Protein AF-A0AAV2ZJ14-F1 (afdb_monomer_lite)

Sequence (83 aa):
MRPRGVGTVLTSKQEASLVSWVNDLRVEGLPISTTMLQLKAQEVAAAAGIPPGRFTASQSWRDGFLKRNRLSFRARTHQGQMM

Foldseek 3Di:
DDDDDPLPLDDPVLLVVLLVVVVVCVVVVHQDDPVNSQVSSVVSSVVVVNDPPNHRCDPVSVVVSCVVSVHDSDDPPPPPDDD

Secondary structure (DSSP, 8-state):
---TTS---S-HHHHHHHHHHHHHHHHTT----HHHHHHHHHHHHHHTTPPBTTB---HHHHHHHHHHTT-------------

Organism: NCBI:txid4803

pLDDT: mean 76.71, std 15.02, range [39.5, 90.94]

Radius of gyration: 14.72 Å; chains: 1; bounding box: 42×21×47 Å

InterPro domains:
  IPR006600 HTH CenpB-type DNA-binding domain [PF03221] (12-74)
  IPR006600 HTH CenpB-type DNA-binding domain [PS51253] (2-75)
  IPR006600 HTH CenpB-type DNA-binding domain [SM00674] (8-75)
  IPR009057 Homedomain-like superfamily [SSF46689] (9-69)
  IPR050863 Centromere and Transposable Element-Derived Protein [PTHR19303] (10-77)

Structure (mmCIF, N/CA/C/O backbone):
data_AF-A0AAV2ZJ14-F1
#
_entry.id   AF-A0AAV2ZJ14-F1
#
loop_
_atom_site.group_PDB
_atom_site.id
_atom_site.type_symbol
_atom_site.label_atom_id
_atom_site.label_alt_id
_atom_site.label_comp_id
_atom_site.label_asym_id
_atom_site.label_entity_id
_atom_site.label_seq_id
_atom_site.pdbx_PDB_ins_code
_atom_site.Cartn_x
_atom_site.Cartn_y
_atom_site.Cartn_z
_atom_site.occupancy
_atom_site.B_iso_or_equiv
_atom_site.auth_seq_id
_atom_site.auth_comp_id
_atom_site.auth_asym_id
_atom_site.auth_atom_id
_atom_site.pdbx_PDB_model_num
ATOM 1 N N . MET A 1 1 ? 12.276 2.315 21.228 1.00 39.88 1 MET A N 1
A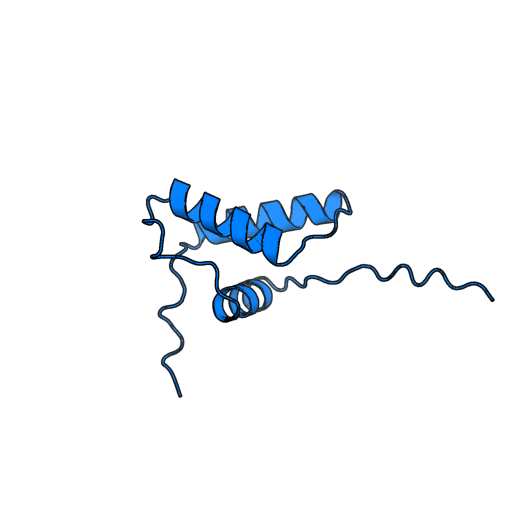TOM 2 C CA . MET A 1 1 ? 11.925 1.241 20.268 1.00 39.88 1 MET A CA 1
ATOM 3 C C . MET A 1 1 ? 10.405 1.081 20.296 1.00 39.88 1 MET A C 1
ATOM 5 O O . MET A 1 1 ? 9.878 0.756 21.347 1.00 39.88 1 MET A O 1
ATOM 9 N N . ARG A 1 2 ? 9.675 1.447 19.230 1.00 48.19 2 ARG A N 1
ATOM 10 C CA . ARG A 1 2 ? 8.198 1.359 19.205 1.00 48.19 2 ARG A CA 1
ATOM 11 C C . ARG A 1 2 ? 7.774 -0.055 18.789 1.00 48.19 2 ARG A C 1
ATOM 13 O O . ARG A 1 2 ? 8.423 -0.599 17.890 1.00 48.19 2 ARG A O 1
ATOM 20 N N . PRO A 1 3 ? 6.738 -0.654 19.403 1.00 39.50 3 PRO A N 1
ATOM 21 C CA . PRO A 1 3 ? 6.324 -2.009 19.075 1.00 39.50 3 PRO A CA 1
ATOM 22 C C . PRO A 1 3 ? 5.944 -2.085 17.597 1.00 39.50 3 PRO A C 1
ATOM 24 O O . PRO A 1 3 ? 5.128 -1.328 17.067 1.00 39.50 3 PRO A O 1
ATOM 27 N N . ARG A 1 4 ? 6.631 -2.995 16.922 1.00 47.31 4 ARG A N 1
ATOM 28 C CA . ARG A 1 4 ? 6.527 -3.299 15.505 1.00 47.31 4 ARG A CA 1
ATOM 29 C C . ARG A 1 4 ? 5.255 -4.131 15.325 1.00 47.31 4 ARG A C 1
ATOM 31 O O . ARG A 1 4 ? 5.329 -5.341 15.452 1.00 47.31 4 ARG A O 1
ATOM 38 N N . GLY A 1 5 ? 4.087 -3.512 15.121 1.00 44.50 5 GLY A N 1
ATOM 39 C CA . GLY A 1 5 ? 2.880 -4.341 14.957 1.00 44.50 5 GLY A CA 1
ATOM 40 C C . GLY A 1 5 ? 1.484 -3.721 14.901 1.00 44.50 5 GLY A C 1
ATOM 41 O O . GLY A 1 5 ? 0.559 -4.463 14.616 1.00 44.50 5 GLY A O 1
ATOM 42 N N . VAL A 1 6 ? 1.275 -2.415 15.109 1.00 43.91 6 VAL A N 1
ATOM 43 C CA . VAL A 1 6 ? -0.096 -1.826 15.066 1.00 43.91 6 VAL A CA 1
ATOM 44 C C . VAL A 1 6 ? -0.395 -1.128 13.724 1.00 43.91 6 VAL A C 1
ATOM 46 O O . VAL A 1 6 ? -1.392 -0.442 13.554 1.00 43.91 6 VAL A O 1
ATOM 49 N N . GLY A 1 7 ? 0.485 -1.294 12.733 1.00 47.59 7 GLY A N 1
ATOM 50 C CA . GLY A 1 7 ? 0.379 -0.634 11.427 1.00 47.59 7 GLY A CA 1
ATOM 51 C C . GLY A 1 7 ? -0.381 -1.413 10.351 1.00 47.59 7 GLY A C 1
ATOM 52 O O . GLY A 1 7 ? -0.456 -0.939 9.224 1.00 47.59 7 GLY A O 1
ATOM 53 N N . THR A 1 8 ? -0.904 -2.606 10.623 1.00 55.47 8 THR A N 1
ATOM 54 C CA . THR A 1 8 ? -1.663 -3.396 9.636 1.00 55.47 8 THR A CA 1
ATOM 55 C C . THR A 1 8 ? -3.152 -3.195 9.852 1.00 55.47 8 THR A C 1
ATOM 57 O O . THR A 1 8 ? -3.829 -4.044 10.415 1.00 55.47 8 THR A O 1
ATOM 60 N N . VAL A 1 9 ? -3.663 -2.042 9.412 1.00 68.31 9 VAL A N 1
ATOM 61 C CA . VAL A 1 9 ? -5.118 -1.847 9.328 1.00 68.31 9 VAL A CA 1
ATOM 62 C C . VAL A 1 9 ? -5.706 -2.706 8.200 1.00 68.31 9 VAL A C 1
ATOM 64 O O . VAL A 1 9 ? -6.867 -3.077 8.26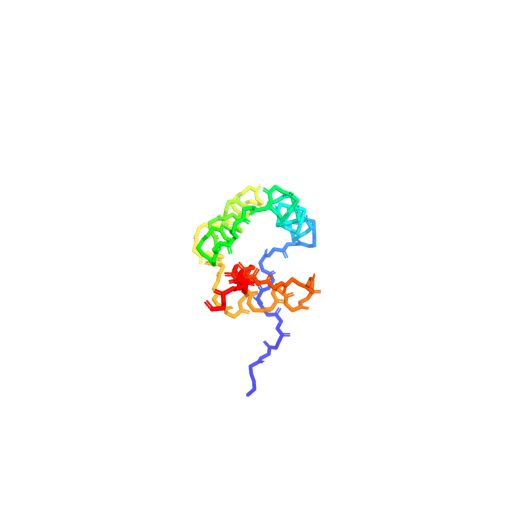5 1.00 68.31 9 VAL A O 1
ATOM 67 N N . LEU A 1 10 ? -4.888 -3.085 7.209 1.00 73.88 10 LEU A N 1
ATOM 68 C CA . LEU A 1 10 ? -5.299 -3.945 6.104 1.00 73.88 10 LEU A CA 1
ATOM 69 C C . LEU A 1 10 ? -5.012 -5.429 6.378 1.00 73.88 10 LEU A C 1
ATOM 71 O O . LEU A 1 10 ? -3.911 -5.794 6.796 1.00 73.88 10 LEU A O 1
ATOM 75 N N . THR A 1 11 ? -5.995 -6.283 6.098 1.00 80.56 11 THR A N 1
ATOM 76 C CA . THR A 1 11 ? -5.878 -7.751 6.121 1.00 80.56 11 THR A CA 1
ATOM 77 C C . THR A 1 11 ? -5.043 -8.248 4.932 1.00 80.56 11 THR A C 1
ATOM 79 O O . THR A 1 11 ? -5.003 -7.596 3.889 1.00 80.56 11 THR A O 1
ATOM 82 N N . SER A 1 12 ? -4.447 -9.443 5.014 1.00 81.12 12 SER A N 1
ATOM 83 C CA . SER A 1 12 ? -3.656 -10.044 3.920 1.00 81.12 12 SER A CA 1
ATOM 84 C C . SER A 1 12 ? -4.386 -10.076 2.569 1.00 81.12 12 SER A C 1
ATOM 86 O O . SER A 1 12 ? -3.767 -9.859 1.533 1.00 81.12 12 SER A O 1
ATOM 88 N N . LYS A 1 13 ? -5.714 -10.271 2.565 1.00 84.31 13 LYS A N 1
ATOM 89 C CA . LYS A 1 13 ? -6.542 -10.232 1.346 1.00 84.31 13 LYS A CA 1
ATOM 90 C C . LYS A 1 13 ? -6.549 -8.849 0.678 1.00 84.31 13 LYS A C 1
ATOM 92 O O . LYS A 1 13 ? -6.455 -8.744 -0.540 1.00 84.31 13 LYS A O 1
ATOM 97 N N . GLN A 1 14 ? -6.647 -7.790 1.475 1.00 85.56 14 GLN A N 1
ATOM 98 C CA . GLN A 1 14 ? -6.620 -6.407 0.991 1.00 85.56 14 GLN A CA 1
ATOM 99 C C . GLN A 1 14 ? -5.217 -6.019 0.524 1.00 85.56 14 GLN A C 1
ATOM 101 O O . GLN A 1 14 ? -5.063 -5.366 -0.506 1.00 85.56 14 GLN A O 1
ATOM 106 N N . GLU A 1 15 ? -4.191 -6.471 1.253 1.00 85.56 15 GLU A N 1
ATOM 107 C CA . GLU A 1 15 ? -2.797 -6.274 0.860 1.00 85.56 15 GLU A CA 1
ATOM 108 C C . GLU A 1 15 ? -2.505 -6.944 -0.493 1.00 85.56 15 GLU A C 1
ATOM 110 O O . GLU A 1 15 ? -1.938 -6.302 -1.374 1.00 85.56 15 GLU A O 1
ATOM 115 N N . ALA A 1 16 ? -2.985 -8.173 -0.715 1.00 87.62 16 ALA A N 1
ATOM 116 C CA . ALA A 1 16 ? -2.851 -8.871 -1.995 1.00 87.62 16 ALA A CA 1
ATOM 117 C C . ALA A 1 16 ? -3.527 -8.121 -3.158 1.00 87.62 16 ALA A C 1
ATOM 119 O O . ALA A 1 16 ? -2.951 -8.025 -4.242 1.00 87.62 16 ALA A O 1
ATOM 120 N N . SER A 1 17 ? -4.705 -7.528 -2.932 1.00 90.12 17 SER A N 1
ATOM 121 C CA . SER A 1 17 ? -5.380 -6.708 -3.948 1.00 90.12 17 SER A CA 1
ATOM 122 C C . SER A 1 17 ? -4.546 -5.487 -4.348 1.00 90.12 17 SER A C 1
ATOM 124 O O . SER A 1 17 ? -4.473 -5.157 -5.531 1.00 90.12 17 SER A O 1
ATOM 126 N N . LEU A 1 18 ? -3.889 -4.834 -3.383 1.00 89.38 18 LEU A N 1
ATOM 127 C CA . LEU A 1 18 ? -2.987 -3.711 -3.657 1.00 89.38 18 LEU A CA 1
ATOM 128 C C . LEU A 1 18 ? -1.736 -4.157 -4.410 1.00 89.38 18 LEU A C 1
ATOM 130 O O . LEU A 1 18 ? -1.298 -3.465 -5.324 1.00 89.38 18 LEU A O 1
ATOM 134 N N . VAL A 1 19 ? -1.168 -5.311 -4.058 1.00 88.81 19 VAL A N 1
ATOM 135 C CA . VAL A 1 19 ? -0.011 -5.877 -4.767 1.00 88.81 19 VAL A CA 1
ATOM 136 C C . VAL A 1 19 ? -0.364 -6.213 -6.214 1.00 88.81 19 VAL A C 1
ATOM 138 O O . VAL A 1 19 ? 0.420 -5.906 -7.109 1.00 88.81 19 VAL A O 1
ATOM 141 N N . SER A 1 20 ? -1.540 -6.798 -6.457 1.00 90.31 20 SER A N 1
ATOM 142 C CA . SER A 1 20 ? -2.020 -7.078 -7.814 1.00 90.31 20 SER A CA 1
ATOM 143 C C . SER A 1 20 ? -2.143 -5.791 -8.624 1.00 90.31 20 SER A C 1
ATOM 145 O O . SER A 1 20 ? -1.598 -5.714 -9.717 1.00 90.31 20 SER A O 1
ATOM 147 N N . TRP A 1 21 ? -2.770 -4.757 -8.056 1.00 90.94 21 TRP A N 1
ATOM 148 C CA . TRP A 1 21 ? -2.903 -3.448 -8.701 1.00 90.94 21 TRP A CA 1
ATOM 149 C C . TRP A 1 21 ? -1.546 -2.787 -8.997 1.00 90.94 21 TRP A C 1
ATOM 151 O O . TRP A 1 21 ? -1.342 -2.246 -10.079 1.00 90.94 21 TRP A O 1
ATOM 161 N N . VAL A 1 22 ? -0.579 -2.875 -8.074 1.00 88.06 22 VAL A N 1
ATOM 162 C CA . VAL A 1 22 ? 0.785 -2.375 -8.316 1.00 88.06 22 VAL A CA 1
ATOM 163 C C . VAL A 1 22 ? 1.475 -3.138 -9.452 1.00 88.06 22 VAL A C 1
ATOM 165 O O . VAL A 1 22 ? 2.211 -2.535 -10.231 1.00 88.06 22 VAL A O 1
ATOM 168 N N . ASN A 1 23 ? 1.291 -4.456 -9.541 1.00 87.62 23 ASN A N 1
ATOM 169 C CA . ASN A 1 23 ? 1.887 -5.249 -10.616 1.00 87.62 23 ASN A CA 1
ATOM 170 C C . ASN A 1 23 ? 1.237 -4.966 -11.972 1.00 87.62 23 ASN A C 1
ATOM 172 O O . ASN A 1 23 ? 1.961 -4.858 -12.954 1.00 87.62 23 ASN A O 1
ATOM 176 N N . ASP A 1 24 ? -0.079 -4.788 -12.012 1.00 88.81 24 ASP A N 1
ATOM 177 C CA . ASP A 1 24 ? -0.826 -4.444 -13.223 1.00 88.81 24 ASP A CA 1
ATOM 178 C C . ASP A 1 24 ? -0.312 -3.132 -13.843 1.00 88.81 24 ASP A C 1
ATOM 180 O O . ASP A 1 24 ? 0.169 -3.113 -14.974 1.00 88.81 24 ASP A O 1
ATOM 184 N N . LEU A 1 25 ? -0.196 -2.075 -13.032 1.00 84.50 25 LEU A N 1
ATOM 185 C CA . LEU A 1 25 ? 0.371 -0.794 -13.473 1.00 84.50 25 LEU A CA 1
ATOM 186 C C . LEU A 1 25 ? 1.836 -0.892 -13.928 1.00 84.50 25 LEU A C 1
ATOM 188 O O . LEU A 1 25 ? 2.275 -0.139 -14.797 1.00 84.50 25 LEU A O 1
ATOM 192 N N . ARG A 1 26 ? 2.617 -1.819 -13.358 1.00 83.12 26 ARG A N 1
ATOM 193 C CA . ARG A 1 26 ? 3.992 -2.077 -13.815 1.00 83.12 26 ARG A CA 1
ATOM 194 C C . ARG A 1 26 ? 4.027 -2.765 -15.173 1.00 83.12 26 ARG A C 1
ATOM 196 O O . ARG A 1 26 ? 4.937 -2.469 -15.945 1.00 83.12 26 ARG A O 1
ATOM 203 N N . VAL A 1 27 ? 3.081 -3.662 -15.448 1.00 83.88 27 VAL A N 1
ATOM 204 C CA . VAL A 1 27 ? 2.929 -4.301 -16.764 1.00 83.88 27 VAL A CA 1
ATOM 205 C C . VAL A 1 27 ? 2.535 -3.257 -17.807 1.00 83.88 27 VAL A C 1
ATOM 207 O O . VAL A 1 27 ? 3.115 -3.241 -18.888 1.00 83.88 27 VAL A O 1
ATOM 210 N N . GLU A 1 28 ? 1.655 -2.320 -17.451 1.00 84.75 28 GLU A N 1
ATOM 211 C CA . GLU A 1 28 ? 1.288 -1.183 -18.309 1.00 84.75 28 GLU A CA 1
ATOM 212 C C . GLU A 1 28 ? 2.411 -0.137 -18.466 1.00 84.75 28 GLU A C 1
ATOM 214 O O . GLU A 1 28 ? 2.322 0.767 -19.295 1.00 84.75 28 GLU A O 1
ATOM 219 N N . GLY A 1 29 ? 3.492 -0.241 -17.686 1.00 81.62 29 GLY A N 1
ATOM 220 C CA . GLY A 1 29 ? 4.612 0.702 -17.718 1.00 81.62 29 GLY A CA 1
ATOM 221 C C . GLY A 1 29 ? 4.300 2.065 -17.094 1.00 81.62 29 GLY A C 1
ATOM 222 O O . GLY A 1 29 ? 5.076 3.008 -17.272 1.00 81.62 29 GLY A O 1
ATOM 223 N N . LEU A 1 30 ? 3.199 2.179 -16.348 1.00 80.56 30 LEU A N 1
ATOM 224 C CA . LEU A 1 30 ? 2.782 3.424 -15.719 1.00 80.56 30 LEU A CA 1
ATOM 225 C C . LEU A 1 30 ? 3.575 3.684 -14.426 1.00 80.56 30 LEU A C 1
ATOM 227 O O . LEU A 1 30 ? 3.720 2.797 -13.576 1.00 80.56 30 LEU A O 1
ATOM 231 N N . PRO A 1 31 ? 4.096 4.907 -14.227 1.00 76.62 31 PRO A N 1
ATOM 232 C CA . PRO A 1 31 ? 4.780 5.258 -12.995 1.00 76.62 31 PRO A CA 1
ATOM 233 C C . PRO A 1 31 ? 3.780 5.320 -11.836 1.00 76.62 31 PRO A C 1
ATOM 235 O O . PRO A 1 31 ? 2.830 6.100 -11.844 1.00 76.62 31 PRO A O 1
ATOM 238 N N . ILE A 1 32 ? 4.032 4.536 -10.790 1.00 80.19 32 ILE A N 1
ATOM 239 C CA . ILE A 1 32 ? 3.238 4.590 -9.562 1.00 80.19 32 ILE A CA 1
ATOM 240 C C . ILE A 1 32 ? 3.849 5.630 -8.635 1.00 80.19 32 ILE A C 1
ATOM 242 O O . ILE A 1 32 ? 4.952 5.447 -8.115 1.00 80.19 32 ILE A O 1
ATOM 246 N N . SER A 1 33 ? 3.107 6.706 -8.387 1.00 84.12 33 SER A N 1
ATOM 247 C CA . SER A 1 33 ? 3.477 7.679 -7.366 1.00 84.12 33 SER A CA 1
ATOM 248 C C . SER A 1 33 ? 3.087 7.203 -5.964 1.00 84.12 33 SER A C 1
ATOM 250 O O . SER A 1 33 ? 2.142 6.437 -5.750 1.00 84.12 33 SER A O 1
ATOM 252 N N . THR A 1 34 ? 3.798 7.721 -4.970 1.00 83.69 34 THR A N 1
ATOM 253 C CA . THR A 1 34 ? 3.495 7.544 -3.547 1.00 83.69 34 THR A CA 1
ATOM 254 C C . THR A 1 34 ? 2.083 7.996 -3.173 1.00 83.69 34 THR A C 1
ATOM 256 O O . THR A 1 34 ? 1.491 7.415 -2.262 1.00 83.69 34 THR A O 1
ATOM 259 N N . THR A 1 35 ? 1.553 9.009 -3.863 1.00 87.00 35 THR A N 1
ATOM 260 C CA . THR A 1 35 ? 0.189 9.527 -3.685 1.00 87.00 35 THR A CA 1
ATOM 261 C C . THR A 1 35 ? -0.852 8.576 -4.267 1.00 87.00 35 THR A C 1
ATOM 263 O O . THR A 1 35 ? -1.841 8.287 -3.602 1.00 87.00 35 THR A O 1
ATOM 266 N N . MET A 1 36 ? -0.614 8.011 -5.457 1.00 89.12 36 MET A N 1
ATOM 267 C CA . MET A 1 36 ? -1.524 7.019 -6.047 1.00 89.12 36 MET A CA 1
ATOM 268 C C . MET A 1 36 ? -1.649 5.776 -5.167 1.00 89.12 36 MET A C 1
ATOM 270 O O . MET A 1 36 ? -2.760 5.315 -4.917 1.00 89.12 36 MET A O 1
ATOM 274 N N . LEU A 1 37 ? -0.530 5.267 -4.635 1.00 88.44 37 LEU A N 1
ATOM 275 C CA . LEU A 1 37 ? -0.579 4.146 -3.693 1.00 88.44 37 LEU A CA 1
ATOM 276 C C . LEU A 1 37 ? -1.368 4.508 -2.425 1.00 88.44 37 LEU A C 1
ATOM 278 O O . LEU A 1 37 ? -2.107 3.675 -1.909 1.00 88.44 37 LEU A O 1
ATOM 282 N N . GLN A 1 38 ? -1.215 5.737 -1.924 1.00 88.81 38 GLN A N 1
ATOM 283 C CA . GLN A 1 38 ? -1.926 6.204 -0.734 1.00 88.81 38 GLN A CA 1
ATOM 284 C C . GLN A 1 38 ? -3.441 6.234 -0.962 1.00 88.81 38 GLN A C 1
ATOM 286 O O . GLN A 1 38 ? -4.182 5.669 -0.159 1.00 88.81 38 GLN A O 1
ATOM 291 N N . LEU A 1 39 ? -3.879 6.836 -2.071 1.00 89.62 39 LEU A N 1
ATOM 292 C CA . LEU A 1 39 ? -5.287 6.893 -2.460 1.00 89.62 39 LEU A CA 1
ATOM 293 C C . LEU A 1 39 ? -5.852 5.485 -2.642 1.00 89.62 39 LEU A C 1
ATOM 295 O O . LEU A 1 39 ? -6.865 5.152 -2.031 1.00 89.62 39 LEU A O 1
ATOM 299 N N . LYS A 1 40 ? -5.150 4.614 -3.380 1.00 90.94 40 LYS A N 1
ATOM 300 C CA . LYS A 1 40 ? -5.641 3.254 -3.613 1.00 90.94 40 LYS A CA 1
ATOM 301 C C . LYS A 1 40 ? -5.761 2.449 -2.325 1.00 90.94 40 LYS A C 1
ATOM 303 O O . LYS A 1 40 ? -6.728 1.720 -2.126 1.00 90.94 40 LYS A O 1
ATOM 308 N N . ALA A 1 41 ? -4.795 2.593 -1.423 1.00 89.31 41 ALA A N 1
ATOM 309 C CA . ALA A 1 41 ? -4.838 1.925 -0.133 1.00 89.31 41 ALA A CA 1
ATOM 310 C C . ALA A 1 41 ? -6.004 2.431 0.737 1.00 89.31 41 ALA A C 1
ATOM 312 O O . ALA A 1 41 ? -6.617 1.631 1.443 1.00 89.31 41 ALA A O 1
ATOM 313 N N . GLN A 1 42 ? -6.335 3.725 0.676 1.00 88.19 42 GLN A N 1
ATOM 314 C CA . GLN A 1 42 ? -7.512 4.283 1.351 1.00 88.19 42 GLN A CA 1
ATOM 315 C C . GLN A 1 42 ? -8.821 3.760 0.750 1.00 88.19 42 GLN A C 1
ATOM 317 O O . GLN A 1 42 ? -9.711 3.391 1.511 1.00 88.19 42 GLN A O 1
ATOM 322 N N . GLU A 1 43 ? -8.926 3.653 -0.577 1.00 90.25 43 GLU A N 1
ATOM 323 C CA . GLU A 1 43 ? -10.092 3.042 -1.234 1.00 90.25 43 GLU A CA 1
ATOM 324 C C . GLU A 1 43 ? -10.294 1.591 -0.787 1.00 90.25 43 GLU A C 1
ATOM 326 O O . GLU A 1 43 ? -11.399 1.193 -0.420 1.00 90.25 43 GLU A O 1
ATOM 331 N N . VAL A 1 44 ? -9.217 0.799 -0.768 1.00 89.50 44 VAL A N 1
ATOM 332 C CA . VAL A 1 44 ? -9.261 -0.600 -0.318 1.00 89.50 44 VAL A CA 1
ATOM 333 C C . VAL A 1 44 ? -9.648 -0.689 1.160 1.00 89.50 44 VAL A C 1
ATOM 335 O O . VAL A 1 44 ? -10.393 -1.589 1.546 1.00 89.50 44 VAL A O 1
ATOM 338 N N . ALA A 1 45 ? -9.189 0.253 1.986 1.00 87.88 45 ALA A N 1
ATOM 339 C CA . ALA A 1 45 ? -9.585 0.327 3.386 1.00 87.88 45 ALA A CA 1
ATOM 340 C C . ALA A 1 45 ? -11.073 0.682 3.546 1.00 87.88 45 ALA A C 1
ATOM 342 O O . ALA A 1 45 ? -11.777 0.047 4.330 1.00 87.88 45 ALA A O 1
ATOM 343 N N . ALA A 1 46 ? -11.575 1.643 2.773 1.00 87.44 46 ALA A N 1
ATOM 344 C CA . ALA A 1 46 ? -12.986 2.015 2.784 1.00 87.44 46 ALA A CA 1
ATOM 345 C C . ALA A 1 46 ? -13.880 0.846 2.334 1.00 87.44 46 ALA A C 1
ATOM 347 O O . ALA A 1 46 ? -14.856 0.526 3.011 1.00 87.44 46 ALA A O 1
ATOM 348 N N . ALA A 1 47 ? -13.499 0.139 1.264 1.00 88.31 47 ALA A N 1
ATOM 349 C CA . ALA A 1 47 ? -14.195 -1.062 0.789 1.00 88.31 47 ALA A CA 1
ATOM 350 C C . ALA A 1 47 ? -14.189 -2.206 1.820 1.00 88.31 47 ALA A C 1
ATOM 352 O O . ALA A 1 47 ? -15.081 -3.050 1.840 1.00 88.31 47 ALA A O 1
ATOM 353 N N . ALA A 1 48 ? -13.191 -2.224 2.699 1.00 85.25 48 ALA A N 1
ATOM 354 C CA . ALA A 1 48 ? -13.09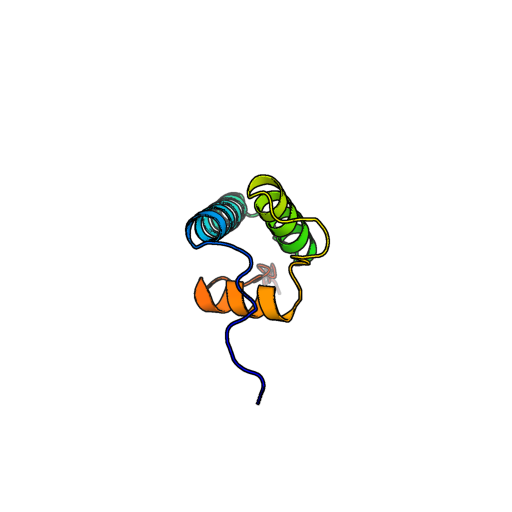2 -3.151 3.814 1.00 85.25 48 ALA A CA 1
ATOM 355 C C . ALA A 1 48 ? -13.907 -2.746 5.055 1.00 85.25 48 ALA A C 1
ATOM 357 O O . ALA A 1 48 ? -13.869 -3.460 6.058 1.00 85.25 48 ALA A O 1
ATOM 358 N N . GLY A 1 49 ? -14.601 -1.605 5.024 1.00 85.69 49 GLY A N 1
ATOM 359 C CA . GLY A 1 49 ? -15.339 -1.074 6.170 1.00 85.69 49 GLY A CA 1
ATOM 360 C C . GLY A 1 49 ? -14.449 -0.417 7.229 1.00 85.69 49 GLY A C 1
ATOM 361 O O . GLY A 1 49 ? -14.877 -0.236 8.369 1.00 85.69 49 GLY A O 1
ATOM 362 N N . ILE A 1 50 ? -13.204 -0.062 6.891 1.00 83.94 50 ILE A N 1
ATOM 363 C CA . ILE A 1 50 ? -12.331 0.692 7.794 1.00 83.94 50 ILE A CA 1
ATOM 364 C C . ILE A 1 50 ? -12.760 2.165 7.760 1.00 83.94 50 ILE A C 1
ATOM 366 O O . ILE A 1 50 ? -12.768 2.766 6.684 1.00 83.94 50 ILE A O 1
ATOM 370 N N . PRO A 1 51 ? -13.072 2.781 8.916 1.00 79.38 51 PRO A N 1
ATOM 371 C CA . PRO A 1 51 ? -13.491 4.174 8.957 1.00 79.38 51 PRO A CA 1
ATOM 372 C C . PRO A 1 51 ? -12.415 5.127 8.412 1.00 79.38 51 PRO A C 1
ATOM 374 O O . PRO A 1 51 ? -11.220 4.921 8.682 1.00 79.38 51 PRO A O 1
ATOM 377 N N . PRO A 1 52 ? -12.816 6.210 7.719 1.00 71.19 52 PRO A N 1
ATOM 378 C CA . PRO A 1 52 ? -11.889 7.255 7.304 1.00 71.19 52 PRO A CA 1
ATOM 379 C C . PRO A 1 52 ? -11.166 7.830 8.531 1.00 71.19 52 PRO A C 1
ATOM 381 O O . PRO A 1 52 ? -11.759 8.036 9.587 1.00 71.19 52 PRO A O 1
ATOM 384 N N . GLY A 1 53 ? -9.851 8.026 8.418 1.00 76.12 53 GLY A N 1
ATOM 385 C CA . GLY A 1 53 ? -8.994 8.483 9.520 1.00 76.12 53 GLY A CA 1
ATOM 386 C C . GLY A 1 53 ? -8.372 7.365 10.364 1.00 76.12 53 GLY A C 1
ATOM 387 O O . GLY A 1 53 ? -7.315 7.580 10.956 1.00 76.12 53 GLY A O 1
ATOM 388 N N . ARG A 1 54 ? -8.927 6.142 10.353 1.00 79.25 54 ARG A N 1
ATOM 389 C CA . ARG A 1 54 ? -8.291 4.981 11.009 1.00 79.25 54 ARG A CA 1
ATOM 390 C C . ARG A 1 54 ? -7.118 4.430 10.199 1.00 79.25 54 ARG A C 1
ATOM 392 O O . ARG A 1 54 ? -6.176 3.877 10.762 1.00 79.25 54 ARG A O 1
ATOM 399 N N . PHE A 1 55 ? -7.162 4.610 8.881 1.00 82.19 55 PHE A N 1
ATOM 400 C CA . PHE A 1 55 ? -6.086 4.251 7.970 1.00 82.19 55 PHE A CA 1
ATOM 401 C C . PHE A 1 55 ? -5.758 5.416 7.039 1.00 82.19 55 PHE A C 1
ATOM 403 O O . PHE A 1 55 ? -6.561 5.808 6.198 1.00 82.19 55 PHE A O 1
ATOM 410 N N . THR A 1 56 ? -4.556 5.969 7.188 1.00 80.12 56 THR A N 1
ATOM 411 C CA . THR A 1 56 ? -4.088 7.121 6.402 1.00 80.12 56 THR A CA 1
ATOM 412 C C . THR A 1 56 ? -3.070 6.743 5.329 1.00 80.12 56 THR A C 1
ATOM 414 O O . THR A 1 56 ? -2.608 7.622 4.603 1.00 80.12 56 THR A O 1
ATOM 417 N N . ALA A 1 57 ? -2.709 5.455 5.229 1.00 85.06 57 ALA A N 1
ATOM 418 C CA . ALA A 1 57 ? -1.615 4.973 4.385 1.00 85.06 57 ALA A CA 1
ATOM 419 C C . ALA A 1 57 ? -0.334 5.822 4.563 1.00 85.06 57 ALA A C 1
ATOM 421 O O . ALA A 1 57 ? 0.270 6.310 3.607 1.00 85.06 57 ALA A O 1
ATOM 422 N N . SER A 1 58 ? 0.056 6.022 5.827 1.00 83.38 58 SER A N 1
ATOM 423 C CA . SER A 1 58 ? 1.200 6.848 6.227 1.00 83.38 58 SER A CA 1
ATOM 424 C C . SER A 1 58 ? 2.524 6.383 5.608 1.00 83.38 58 SER A C 1
ATOM 426 O O . SER A 1 58 ? 2.660 5.252 5.139 1.00 83.38 58 SER A O 1
ATOM 428 N N . GLN A 1 59 ? 3.549 7.241 5.646 1.00 82.00 59 GLN A N 1
ATOM 429 C CA . GLN A 1 59 ? 4.875 6.914 5.111 1.00 82.00 59 GLN A CA 1
ATOM 430 C C . GLN A 1 59 ? 5.465 5.634 5.710 1.00 82.00 59 GLN A C 1
ATOM 432 O O . GLN A 1 59 ? 5.847 4.746 4.956 1.00 82.00 59 GLN A O 1
ATOM 437 N N . SER A 1 60 ? 5.396 5.465 7.033 1.00 83.12 60 SER A N 1
ATOM 438 C CA . SER A 1 60 ? 5.850 4.235 7.694 1.00 83.12 60 SER A CA 1
ATOM 439 C C . SER A 1 60 ? 5.093 2.985 7.232 1.00 83.12 60 SER A C 1
ATOM 441 O O . SER A 1 60 ? 5.691 1.915 7.127 1.00 83.12 60 SER A O 1
ATOM 443 N N . TRP A 1 61 ? 3.786 3.098 6.954 1.00 85.81 61 TRP A N 1
ATOM 444 C CA . TRP A 1 61 ? 3.015 1.981 6.403 1.00 85.81 61 TRP A CA 1
ATOM 445 C C . TRP A 1 61 ? 3.458 1.656 4.977 1.00 85.81 61 TRP A C 1
ATOM 447 O O . TRP A 1 61 ? 3.685 0.486 4.682 1.00 85.81 61 TRP A O 1
ATOM 457 N N . ARG A 1 62 ? 3.636 2.672 4.123 1.00 85.50 62 ARG A 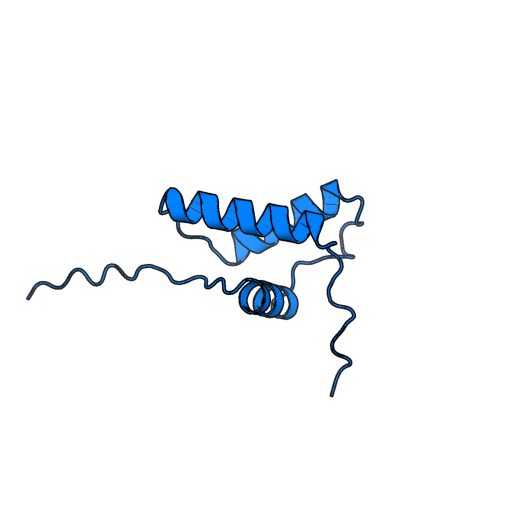N 1
ATOM 458 C CA . ARG A 1 62 ? 4.087 2.495 2.733 1.00 85.50 62 ARG A CA 1
ATOM 459 C C . ARG A 1 62 ? 5.452 1.817 2.676 1.00 85.50 62 ARG A C 1
ATOM 461 O O . ARG A 1 62 ? 5.595 0.823 1.972 1.00 85.50 62 ARG A O 1
ATOM 468 N N . ASP A 1 63 ? 6.418 2.285 3.462 1.00 83.56 63 ASP A N 1
ATOM 469 C CA . ASP A 1 63 ? 7.761 1.693 3.506 1.00 83.56 63 ASP A CA 1
ATOM 470 C C . ASP A 1 63 ? 7.706 0.226 3.961 1.00 83.56 63 ASP A C 1
ATOM 472 O O . ASP A 1 63 ? 8.369 -0.645 3.392 1.00 83.56 63 ASP A O 1
ATOM 476 N N . GLY A 1 64 ? 6.857 -0.071 4.951 1.00 85.38 64 GLY A N 1
ATOM 477 C CA . GLY A 1 64 ? 6.588 -1.435 5.399 1.00 85.38 64 GLY A CA 1
ATOM 478 C C . GLY A 1 64 ? 5.940 -2.299 4.316 1.00 85.38 64 GLY A C 1
ATOM 479 O O . GLY A 1 64 ? 6.409 -3.406 4.064 1.00 85.38 64 GLY A O 1
ATOM 480 N N . PHE A 1 65 ? 4.899 -1.794 3.655 1.00 84.69 65 PHE A N 1
ATOM 481 C CA . PHE A 1 65 ? 4.184 -2.470 2.572 1.00 84.69 65 PHE A CA 1
ATOM 482 C C . PHE A 1 65 ? 5.121 -2.814 1.412 1.00 84.69 65 PHE A C 1
ATOM 484 O O . PHE A 1 65 ? 5.156 -3.964 0.972 1.00 84.69 65 PHE A O 1
ATOM 491 N N . LEU A 1 66 ? 5.930 -1.852 0.965 1.00 84.88 66 LEU A N 1
ATOM 492 C CA . LEU A 1 66 ? 6.909 -2.063 -0.098 1.00 84.88 66 LEU A CA 1
ATOM 493 C C . LEU A 1 66 ? 7.937 -3.120 0.295 1.00 84.88 66 LEU A C 1
ATOM 495 O O . LEU A 1 66 ? 8.183 -4.057 -0.463 1.00 84.88 66 LEU A O 1
ATOM 499 N N . LYS A 1 67 ? 8.497 -3.013 1.506 1.00 84.44 67 LYS A N 1
ATOM 500 C CA . LYS A 1 67 ? 9.507 -3.953 1.998 1.00 84.44 67 LYS A CA 1
ATOM 501 C C . LYS A 1 67 ? 8.958 -5.374 2.132 1.00 84.44 67 LYS A C 1
ATOM 503 O O . LYS A 1 67 ? 9.637 -6.315 1.727 1.00 84.44 67 LYS A O 1
ATOM 508 N N . ARG A 1 68 ? 7.744 -5.538 2.673 1.00 83.81 68 ARG A N 1
ATOM 509 C CA . ARG A 1 68 ? 7.08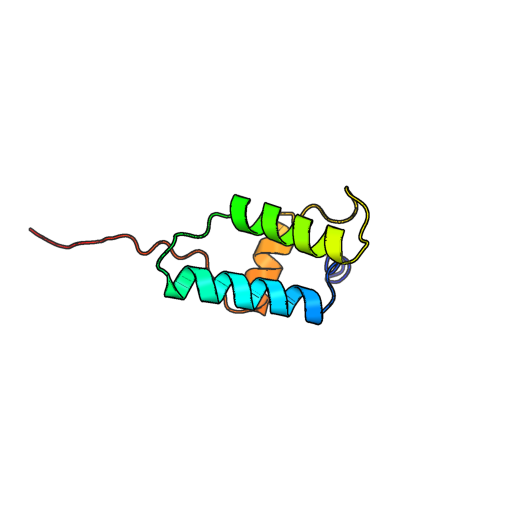4 -6.850 2.821 1.00 83.81 68 ARG A CA 1
ATOM 510 C C . ARG A 1 68 ? 6.809 -7.505 1.472 1.00 83.81 68 ARG A C 1
ATOM 512 O O . ARG A 1 68 ? 7.065 -8.691 1.315 1.00 83.81 68 ARG A O 1
ATOM 519 N N . ASN A 1 69 ? 6.355 -6.719 0.501 1.00 83.19 69 ASN A N 1
ATOM 520 C CA . ASN A 1 69 ? 5.953 -7.221 -0.812 1.00 83.19 69 ASN A CA 1
ATOM 521 C C . ASN A 1 69 ? 7.075 -7.158 -1.859 1.00 83.19 69 ASN A C 1
ATOM 523 O O . ASN A 1 69 ? 6.831 -7.403 -3.037 1.00 83.19 69 ASN A O 1
ATOM 527 N N . ARG A 1 70 ? 8.311 -6.829 -1.447 1.00 82.81 70 ARG A N 1
ATOM 528 C CA . ARG A 1 70 ? 9.481 -6.658 -2.333 1.00 82.81 70 ARG A CA 1
ATOM 529 C C . ARG A 1 70 ? 9.211 -5.691 -3.497 1.00 82.81 70 ARG A C 1
ATOM 531 O O . ARG A 1 70 ? 9.769 -5.818 -4.586 1.00 82.81 70 ARG A O 1
ATOM 538 N N . LEU A 1 71 ? 8.349 -4.708 -3.259 1.00 80.12 71 LEU A N 1
ATOM 539 C CA . LEU A 1 71 ? 8.009 -3.662 -4.210 1.00 80.12 71 LEU A CA 1
ATOM 540 C C . LEU A 1 71 ? 8.963 -2.479 -4.028 1.00 80.12 71 LEU A C 1
ATOM 542 O O . LEU A 1 71 ? 9.500 -2.225 -2.954 1.00 80.12 71 LEU A O 1
ATOM 546 N N . SER A 1 72 ? 9.171 -1.732 -5.101 1.00 74.31 72 SER A N 1
ATOM 547 C CA . SER A 1 72 ? 9.906 -0.472 -5.084 1.00 74.31 72 SER A CA 1
ATOM 548 C C . SER A 1 72 ? 9.283 0.467 -6.104 1.00 74.31 72 SER A C 1
ATOM 550 O O . SER A 1 72 ? 8.899 0.038 -7.195 1.00 74.31 72 SER A O 1
ATOM 552 N N . PHE A 1 73 ? 9.195 1.749 -5.763 1.00 68.12 73 PHE A N 1
ATOM 553 C CA . PHE A 1 73 ? 8.738 2.800 -6.673 1.00 68.12 73 PHE A CA 1
ATOM 554 C C . PHE A 1 73 ? 9.786 3.147 -7.733 1.00 68.12 73 PHE A C 1
ATOM 556 O O . PHE A 1 73 ? 9.855 4.300 -8.137 1.00 68.12 73 PHE A O 1
ATOM 563 N N . ARG A 1 74 ? 10.658 2.207 -8.138 1.00 64.00 74 ARG A N 1
ATOM 564 C CA . ARG A 1 74 ? 11.712 2.492 -9.116 1.00 64.00 74 ARG A CA 1
ATOM 565 C C . ARG A 1 74 ? 11.070 3.126 -10.345 1.00 64.00 74 ARG A C 1
ATOM 567 O O . ARG A 1 74 ? 10.456 2.437 -11.153 1.00 64.00 74 ARG A O 1
ATOM 574 N N . ALA A 1 75 ? 11.243 4.436 -10.476 1.00 51.06 75 ALA A N 1
ATOM 575 C CA . ALA A 1 75 ? 11.138 5.090 -11.752 1.00 51.06 75 ALA A CA 1
ATOM 576 C C . ALA A 1 75 ? 12.162 4.375 -12.630 1.00 51.06 75 ALA A C 1
ATOM 578 O O . ALA A 1 75 ? 13.333 4.263 -12.247 1.00 51.06 75 ALA A O 1
ATOM 579 N N . ARG A 1 76 ? 11.747 3.855 -13.788 1.00 52.75 76 ARG A N 1
ATOM 580 C CA . ARG A 1 76 ? 12.727 3.717 -14.857 1.00 52.75 76 ARG A CA 1
ATOM 581 C C . ARG A 1 76 ? 13.160 5.141 -15.154 1.00 52.75 76 ARG A C 1
ATOM 583 O O . ARG A 1 76 ? 12.469 5.859 -15.867 1.00 52.75 76 ARG A O 1
ATOM 590 N N . THR A 1 77 ? 14.267 5.573 -14.557 1.00 46.56 77 THR A N 1
ATOM 591 C CA . THR A 1 77 ? 15.023 6.682 -15.111 1.00 46.56 77 THR A CA 1
ATOM 592 C C . THR A 1 77 ? 15.302 6.236 -16.531 1.00 46.56 77 THR A C 1
ATOM 594 O O . THR A 1 77 ? 16.006 5.247 -16.738 1.00 46.56 77 THR A O 1
ATOM 597 N N . HIS A 1 78 ? 14.672 6.881 -17.506 1.00 49.03 78 HIS A N 1
ATOM 598 C CA . HIS A 1 78 ? 15.084 6.762 -18.889 1.00 49.03 78 HIS A CA 1
ATOM 599 C C . HIS A 1 78 ? 16.462 7.425 -18.976 1.00 49.03 78 HIS A C 1
ATOM 601 O O . HIS A 1 78 ? 16.611 8.542 -19.454 1.00 49.03 78 HIS A O 1
ATOM 607 N N . GLN A 1 79 ? 17.483 6.743 -18.455 1.00 51.66 79 GLN A N 1
ATOM 608 C CA . GLN A 1 79 ? 18.842 6.900 -18.931 1.00 51.66 79 GLN A CA 1
ATOM 609 C C . GLN A 1 79 ? 18.874 6.210 -20.294 1.00 51.66 79 GLN A C 1
ATOM 611 O O . GLN A 1 79 ? 19.399 5.114 -20.456 1.00 51.66 79 GLN A O 1
ATOM 616 N N . GLY A 1 80 ? 18.222 6.854 -21.264 1.00 51.09 80 GLY A N 1
ATOM 617 C CA . GLY A 1 80 ? 18.647 6.766 -22.645 1.00 51.09 80 GLY A CA 1
ATOM 618 C C . GLY A 1 80 ? 20.019 7.421 -22.697 1.00 51.09 80 GLY A C 1
ATOM 619 O O . GLY A 1 80 ? 20.145 8.638 -22.621 1.00 51.09 80 GLY A O 1
ATOM 620 N N . GLN A 1 81 ? 21.041 6.583 -22.701 1.00 70.12 81 GLN A N 1
ATOM 621 C CA . GLN A 1 81 ? 22.401 6.916 -23.078 1.00 70.12 81 GLN A CA 1
ATOM 622 C C . GLN A 1 81 ? 22.423 7.349 -24.550 1.00 70.12 81 GLN A C 1
ATOM 624 O O . GLN A 1 81 ? 22.009 6.562 -25.393 1.00 70.12 81 GLN A O 1
ATOM 629 N N . MET A 1 82 ? 22.928 8.548 -24.851 1.00 52.50 82 MET A N 1
ATOM 630 C CA . MET A 1 82 ? 23.635 8.894 -26.099 1.00 52.50 82 MET A CA 1
ATOM 631 C C . MET A 1 82 ? 24.232 10.299 -25.884 1.00 52.50 82 MET A C 1
ATOM 633 O O . MET A 1 82 ? 23.471 11.239 -25.695 1.00 52.50 82 MET A O 1
ATOM 637 N N . MET A 1 83 ? 25.501 10.383 -25.474 1.00 49.50 83 MET A N 1
ATOM 638 C CA . MET A 1 83 ? 26.693 10.668 -26.301 1.00 49.50 83 MET 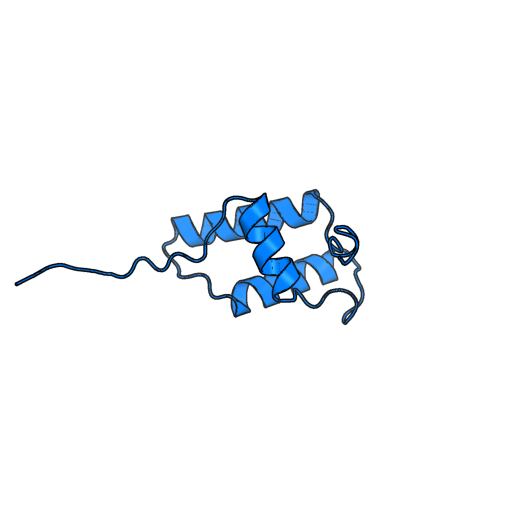A CA 1
ATOM 639 C C . MET A 1 83 ? 26.884 12.158 -26.600 1.00 49.50 83 MET A C 1
ATOM 641 O O . MET A 1 83 ? 25.894 12.818 -26.972 1.00 49.50 83 MET A O 1
#